Protein AF-A0A8I0MBR0-F1 (afdb_monomer_lite)

Sequence (110 aa):
MLFCKVLAEYSLSFDDLMNLSIRRFWFIANMIERLRAEKDLRQIQLMASVGSPEAYKSAREFLQEQMGQIYVLDAPEAPVEFKVDPKTGLDPEFDREGLRALKMRISSGR

Foldseek 3Di:
DLLVLLCVPVVDDPVRLVPDDPVVSVVSSLVSQLVVLVVVLVVLVVCVVPDDPVVSVVSNVVSDVSNPDDDDPPPPPDPPDDDADPPPRDDPVDPPVVVVVVVVVVVVPD

pLDDT: mean 78.32, std 10.72, range [49.66, 93.69]

Secondary structure (DSSP, 8-state):
-HHHHHHHHH---HHHHHTS-HHHHHHHHHHHHHHHHHHHHHHHHHHTTTS-HHHHHHHHHHHHHHH---------PPP-S----TTTSS-SS--HHHHHHHHHHHHTT-

Structure (mmCIF, N/CA/C/O backbone):
data_AF-A0A8I0MBR0-F1
#
_entry.id   AF-A0A8I0MBR0-F1
#
loop_
_atom_site.group_PDB
_atom_site.id
_atom_site.type_symbol
_atom_site.label_atom_id
_atom_site.label_alt_id
_atom_site.label_comp_id
_atom_site.label_asym_id
_atom_site.label_entity_id
_atom_site.label_seq_id
_atom_site.pdbx_PDB_ins_code
_atom_site.Cartn_x
_atom_site.Cartn_y
_atom_site.Cartn_z
_atom_site.occupancy
_atom_site.B_iso_or_equiv
_atom_site.auth_seq_id
_atom_site.auth_comp_id
_atom_site.auth_asym_id
_atom_site.auth_atom_id
_atom_site.pdbx_PDB_model_num
ATOM 1 N N . MET A 1 1 ? 14.815 -8.136 3.613 1.00 63.81 1 MET A N 1
ATOM 2 C CA . MET A 1 1 ? 13.548 -8.904 3.539 1.00 63.81 1 MET A CA 1
ATOM 3 C C . MET A 1 1 ? 12.749 -8.699 2.248 1.00 63.81 1 MET A C 1
ATOM 5 O O . MET A 1 1 ? 12.056 -9.633 1.872 1.00 63.81 1 MET A O 1
ATOM 9 N N . LEU A 1 2 ? 12.814 -7.546 1.558 1.00 79.31 2 LEU A N 1
ATOM 10 C CA . LEU A 1 2 ? 11.987 -7.288 0.361 1.00 79.31 2 LEU A CA 1
ATOM 11 C C . LEU A 1 2 ? 12.191 -8.315 -0.773 1.00 79.31 2 LEU A C 1
ATOM 13 O O . LEU A 1 2 ? 11.222 -8.830 -1.313 1.00 79.31 2 LEU A O 1
ATOM 17 N N . PHE A 1 3 ? 13.443 -8.673 -1.070 1.00 82.06 3 PHE A N 1
ATOM 18 C CA . PHE A 1 3 ? 13.788 -9.695 -2.068 1.00 82.06 3 PHE A CA 1
ATOM 19 C C . PHE A 1 3 ? 13.146 -11.054 -1.745 1.00 82.06 3 PHE A C 1
ATOM 21 O O . PHE A 1 3 ? 12.478 -11.641 -2.588 1.00 82.06 3 PHE A O 1
ATOM 28 N N . CYS A 1 4 ? 13.256 -11.507 -0.493 1.00 83.25 4 CYS A N 1
ATOM 29 C CA . CYS A 1 4 ? 12.630 -12.746 -0.023 1.00 83.25 4 CYS A CA 1
ATOM 30 C C . CYS A 1 4 ? 11.100 -12.717 -0.147 1.00 83.25 4 CYS A C 1
ATOM 32 O O . CYS A 1 4 ? 10.506 -13.729 -0.500 1.00 83.25 4 CYS A O 1
ATOM 34 N N . LYS A 1 5 ? 10.461 -11.568 0.122 1.00 84.75 5 LYS A N 1
ATOM 35 C CA . LYS A 1 5 ? 9.006 -11.411 -0.038 1.00 84.75 5 LYS A CA 1
ATOM 36 C C . LYS A 1 5 ? 8.578 -11.634 -1.489 1.00 84.75 5 LYS A C 1
ATOM 38 O O . LYS A 1 5 ? 7.612 -12.349 -1.724 1.00 84.75 5 LYS A O 1
ATOM 43 N N . VAL A 1 6 ? 9.301 -11.048 -2.445 1.00 85.75 6 VAL A N 1
ATOM 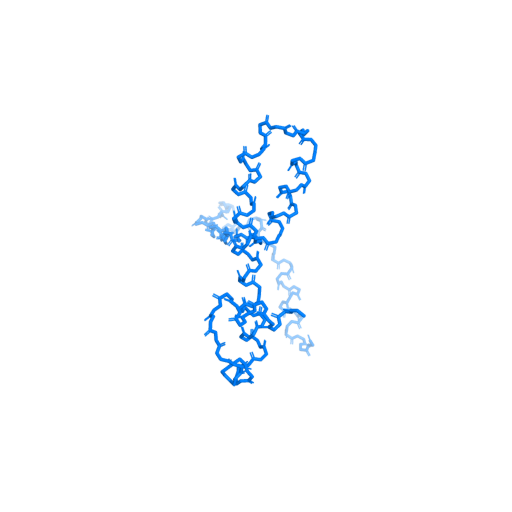44 C CA . VAL A 1 6 ? 8.985 -11.197 -3.874 1.00 85.75 6 VAL A CA 1
ATOM 45 C C . VAL A 1 6 ? 9.173 -12.642 -4.333 1.00 85.75 6 VAL A C 1
ATOM 47 O O . VAL A 1 6 ? 8.302 -13.175 -5.017 1.00 85.75 6 VAL A O 1
ATOM 50 N N . LEU A 1 7 ? 10.257 -13.294 -3.900 1.00 88.12 7 LEU A N 1
ATOM 51 C CA . LEU A 1 7 ? 10.498 -14.712 -4.185 1.00 88.12 7 LEU A CA 1
ATOM 52 C C . LEU A 1 7 ? 9.384 -15.607 -3.616 1.00 88.12 7 LEU A C 1
ATOM 54 O O . LEU A 1 7 ? 8.941 -16.525 -4.295 1.00 88.12 7 LEU A O 1
ATOM 58 N N . ALA A 1 8 ? 8.902 -15.323 -2.402 1.00 85.88 8 ALA A N 1
ATOM 59 C CA . ALA A 1 8 ? 7.870 -16.125 -1.745 1.00 85.88 8 ALA A CA 1
ATOM 60 C C . ALA A 1 8 ? 6.473 -15.977 -2.376 1.00 85.88 8 ALA A C 1
ATOM 62 O O . ALA A 1 8 ? 5.772 -16.970 -2.523 1.00 85.88 8 ALA A O 1
ATOM 63 N N . GLU A 1 9 ? 6.061 -14.759 -2.738 1.00 85.56 9 GLU A N 1
ATOM 64 C CA . GLU A 1 9 ? 4.702 -14.494 -3.247 1.00 85.56 9 GLU A CA 1
ATOM 65 C C . GLU A 1 9 ? 4.539 -14.862 -4.725 1.00 85.56 9 GLU A C 1
ATOM 67 O O . GLU A 1 9 ? 3.491 -15.360 -5.124 1.00 85.56 9 GLU A O 1
ATOM 72 N N . TYR A 1 10 ? 5.572 -14.632 -5.541 1.00 85.56 10 TYR A N 1
ATOM 73 C CA . TYR A 1 10 ? 5.522 -14.913 -6.980 1.00 85.56 10 TYR A CA 1
ATOM 74 C C . TYR A 1 10 ? 6.229 -16.206 -7.375 1.00 85.56 10 TYR A C 1
ATOM 76 O O . TYR A 1 10 ? 6.249 -16.545 -8.558 1.00 85.56 10 TYR A O 1
ATOM 84 N N . SER A 1 11 ? 6.805 -16.941 -6.415 1.00 85.75 11 SER A N 1
ATOM 85 C CA . SER A 1 11 ? 7.554 -18.184 -6.667 1.00 85.75 11 SER A CA 1
ATOM 86 C C . SER A 1 11 ? 8.627 -18.036 -7.759 1.00 85.75 11 SER A C 1
ATOM 88 O O . SER A 1 11 ? 8.902 -18.967 -8.511 1.00 85.75 11 SER A O 1
ATOM 90 N N . LEU A 1 12 ? 9.217 -16.841 -7.865 1.00 86.38 12 LEU A N 1
ATOM 91 C CA . LEU A 1 12 ? 10.296 -16.561 -8.808 1.00 86.38 12 LEU A CA 1
ATOM 92 C C . LEU A 1 12 ? 11.580 -17.245 -8.343 1.00 86.38 12 LEU A C 1
ATOM 94 O O . LEU A 1 12 ? 11.861 -17.301 -7.143 1.00 86.38 12 LEU A O 1
ATOM 98 N N . SER A 1 13 ? 12.382 -17.728 -9.291 1.00 90.00 13 SER A N 1
ATOM 99 C CA . SER A 1 13 ? 13.744 -18.150 -8.977 1.00 90.00 13 SER A CA 1
ATOM 100 C C . SER A 1 13 ? 14.604 -16.927 -8.637 1.00 90.00 13 SER A C 1
ATOM 102 O O . SER A 1 13 ? 14.301 -15.792 -9.024 1.00 90.00 13 SER A O 1
ATOM 104 N N . PHE A 1 14 ? 15.685 -17.145 -7.887 1.00 89.06 14 PHE A N 1
ATOM 105 C CA . PHE A 1 14 ? 16.613 -16.066 -7.549 1.00 89.06 14 PHE A CA 1
ATOM 106 C C . PHE A 1 14 ? 17.213 -15.423 -8.808 1.00 89.06 14 PHE A C 1
ATOM 108 O O . PHE A 1 14 ? 17.282 -14.197 -8.898 1.00 89.06 14 PHE A O 1
ATOM 115 N N . ASP A 1 15 ? 17.570 -16.243 -9.796 1.00 91.19 15 ASP A N 1
ATOM 116 C CA . ASP A 1 15 ? 18.172 -15.780 -11.045 1.00 91.19 15 ASP A CA 1
ATOM 117 C C . ASP A 1 15 ? 17.186 -14.936 -11.863 1.00 91.19 15 ASP A C 1
ATOM 119 O O . ASP A 1 15 ? 17.540 -13.857 -12.344 1.00 91.19 15 ASP A O 1
ATOM 123 N N . ASP A 1 16 ? 15.919 -15.354 -11.945 1.00 89.56 16 ASP A N 1
ATOM 124 C CA . ASP A 1 16 ? 14.875 -14.583 -12.630 1.00 89.56 16 ASP A CA 1
ATOM 125 C C . ASP A 1 16 ? 14.645 -13.226 -11.969 1.00 89.56 16 ASP A C 1
ATOM 127 O O . ASP A 1 16 ? 14.464 -12.215 -12.650 1.00 89.56 16 ASP A O 1
ATOM 131 N N . LEU A 1 17 ? 14.686 -13.182 -10.636 1.00 88.19 17 LEU A N 1
ATOM 132 C CA . LEU A 1 17 ? 14.521 -11.946 -9.888 1.00 88.19 17 LEU A CA 1
ATOM 133 C C . LEU A 1 17 ? 15.682 -10.970 -10.135 1.00 88.19 17 LEU A C 1
ATOM 135 O O . LEU A 1 17 ? 15.450 -9.771 -10.295 1.00 88.19 17 LEU A O 1
ATOM 139 N N . MET A 1 18 ? 16.915 -11.474 -10.202 1.00 90.25 18 MET A N 1
ATOM 140 C CA . MET A 1 18 ? 18.099 -10.659 -10.492 1.00 90.25 18 MET A CA 1
ATOM 141 C C . MET A 1 18 ? 18.135 -10.158 -11.942 1.00 90.25 18 ME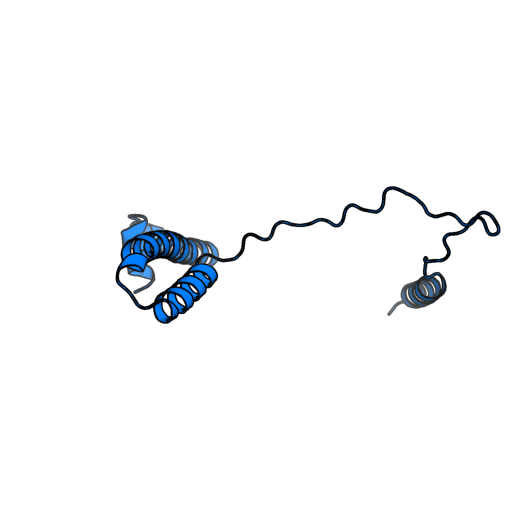T A C 1
ATOM 143 O O . MET A 1 18 ? 18.707 -9.101 -12.208 1.00 90.25 18 MET A O 1
ATOM 147 N N . ASN A 1 19 ? 17.473 -10.863 -12.862 1.00 93.69 19 ASN A N 1
ATOM 148 C CA . ASN A 1 19 ? 17.325 -10.454 -14.259 1.00 93.69 19 ASN A CA 1
ATOM 149 C C . ASN A 1 19 ? 16.251 -9.369 -14.479 1.00 93.69 19 ASN A C 1
ATOM 151 O O . ASN A 1 19 ? 16.143 -8.811 -15.577 1.00 93.69 19 ASN A O 1
ATOM 155 N N . LEU A 1 20 ? 15.437 -9.040 -13.470 1.00 90.56 20 LEU A N 1
ATOM 156 C CA . LEU A 1 20 ? 14.429 -7.988 -13.587 1.00 90.56 20 LEU A CA 1
ATOM 157 C C . LEU A 1 20 ? 15.061 -6.593 -13.601 1.00 90.56 20 LEU A C 1
ATOM 159 O O . LEU A 1 20 ? 15.996 -6.280 -12.868 1.00 90.56 20 LEU A O 1
ATOM 163 N N . SER A 1 21 ? 14.466 -5.685 -14.378 1.00 93.38 21 SER A N 1
ATOM 164 C CA . SER A 1 21 ? 14.808 -4.270 -14.263 1.00 93.38 21 SER A CA 1
ATOM 165 C C . SER A 1 21 ? 14.351 -3.718 -12.911 1.00 93.38 21 SER A C 1
ATOM 167 O O . SER A 1 21 ? 13.282 -4.071 -12.409 1.00 93.38 21 SER A O 1
ATOM 169 N N . ILE A 1 22 ? 15.116 -2.775 -12.353 1.00 90.50 22 ILE A N 1
ATOM 170 C CA . ILE A 1 22 ? 14.819 -2.138 -11.057 1.00 90.50 22 ILE A CA 1
ATOM 171 C C . ILE A 1 22 ? 13.381 -1.595 -11.013 1.00 90.50 22 ILE A C 1
ATOM 173 O O . ILE A 1 22 ? 12.683 -1.757 -10.016 1.00 90.50 22 ILE A O 1
ATOM 177 N N . ARG A 1 23 ? 12.895 -1.008 -12.117 1.00 91.69 23 ARG A N 1
ATOM 178 C CA . ARG A 1 23 ? 11.512 -0.509 -12.214 1.00 91.69 23 ARG A CA 1
ATOM 179 C C . ARG A 1 23 ? 10.476 -1.624 -12.056 1.00 91.69 23 ARG A C 1
ATOM 181 O O . ARG A 1 23 ? 9.487 -1.430 -11.358 1.00 91.69 23 ARG A O 1
ATOM 188 N N . ARG A 1 24 ? 10.699 -2.781 -12.689 1.00 89.69 24 ARG A N 1
ATOM 189 C CA . ARG A 1 24 ? 9.803 -3.943 -12.586 1.00 89.69 24 ARG A CA 1
ATOM 190 C C . ARG A 1 24 ? 9.841 -4.546 -11.190 1.00 89.69 24 ARG A C 1
ATOM 192 O O . ARG A 1 24 ? 8.787 -4.852 -10.650 1.00 89.69 24 ARG A O 1
ATOM 199 N N . PHE A 1 25 ? 11.026 -4.647 -10.590 1.00 91.19 25 PHE A N 1
ATOM 200 C CA . PHE A 1 25 ? 11.169 -5.109 -9.212 1.00 91.19 25 PHE A CA 1
ATOM 201 C C . PHE A 1 25 ? 10.335 -4.260 -8.244 1.00 91.19 25 PHE A C 1
ATOM 203 O O . PHE A 1 25 ? 9.514 -4.801 -7.507 1.00 91.19 25 PHE A O 1
ATOM 210 N N . TRP A 1 26 ? 10.484 -2.932 -8.290 1.00 90.25 26 TRP A N 1
ATOM 211 C CA . TRP A 1 26 ? 9.721 -2.030 -7.423 1.00 90.25 26 TRP A CA 1
ATOM 212 C C . TRP A 1 26 ? 8.223 -2.078 -7.693 1.00 90.25 26 TRP A C 1
ATOM 214 O O . TRP A 1 26 ? 7.433 -2.059 -6.756 1.00 90.25 26 TRP A O 1
ATOM 224 N N . PHE A 1 27 ? 7.824 -2.187 -8.959 1.00 90.06 27 PHE A N 1
ATOM 225 C CA . PHE A 1 27 ? 6.421 -2.355 -9.315 1.00 90.06 27 PHE A CA 1
ATOM 226 C C . PHE A 1 27 ? 5.818 -3.617 -8.679 1.00 90.06 27 PHE A C 1
ATOM 228 O O . PHE A 1 27 ? 4.772 -3.542 -8.038 1.00 90.06 27 PHE A O 1
ATOM 235 N N . ILE A 1 28 ? 6.507 -4.755 -8.797 1.00 90.19 28 ILE A N 1
ATOM 236 C CA . ILE A 1 28 ? 6.067 -6.032 -8.225 1.00 90.19 28 ILE A CA 1
ATOM 237 C C . ILE A 1 28 ? 6.042 -5.961 -6.696 1.00 90.19 28 ILE A C 1
ATOM 239 O O . ILE A 1 28 ? 5.052 -6.352 -6.082 1.00 90.19 28 ILE A O 1
ATOM 243 N N . ALA A 1 29 ? 7.092 -5.420 -6.077 1.00 90.00 29 ALA A N 1
ATOM 244 C CA . ALA A 1 29 ? 7.154 -5.252 -4.629 1.00 90.00 29 ALA A CA 1
ATOM 245 C C . ALA A 1 29 ? 5.994 -4.388 -4.104 1.00 90.00 29 ALA A C 1
ATOM 247 O O . ALA A 1 29 ? 5.340 -4.764 -3.133 1.00 90.00 29 ALA A O 1
ATOM 248 N N . ASN A 1 30 ? 5.678 -3.288 -4.789 1.00 89.25 30 ASN A N 1
ATOM 249 C CA . ASN A 1 30 ? 4.547 -2.432 -4.436 1.00 89.25 30 ASN A CA 1
ATOM 250 C C . ASN A 1 30 ? 3.202 -3.150 -4.619 1.00 89.25 30 ASN A C 1
ATOM 252 O O . ASN A 1 30 ? 2.300 -2.972 -3.804 1.00 89.25 30 ASN A O 1
ATOM 256 N N . MET A 1 31 ? 3.055 -3.989 -5.650 1.00 88.44 31 MET A N 1
ATOM 257 C CA . MET A 1 31 ? 1.843 -4.798 -5.818 1.00 88.44 31 MET A CA 1
ATOM 258 C C . MET A 1 31 ? 1.634 -5.793 -4.674 1.00 88.44 31 MET A C 1
ATOM 260 O O . MET A 1 31 ? 0.494 -5.991 -4.264 1.00 88.44 31 MET A O 1
ATOM 264 N N . ILE A 1 32 ? 2.699 -6.394 -4.136 1.00 90.44 32 ILE A N 1
ATOM 265 C CA . ILE A 1 32 ? 2.590 -7.314 -2.989 1.00 90.44 32 ILE A CA 1
ATOM 266 C C . ILE A 1 32 ? 2.007 -6.591 -1.781 1.00 90.44 32 ILE A C 1
ATOM 268 O O . ILE A 1 32 ? 1.074 -7.094 -1.160 1.00 90.44 32 ILE A O 1
ATOM 272 N N . GLU A 1 33 ? 2.539 -5.414 -1.457 1.00 88.56 33 GLU A N 1
ATOM 273 C CA . GLU A 1 33 ? 2.062 -4.638 -0.309 1.00 88.56 33 GLU A CA 1
ATOM 274 C C . GLU A 1 33 ? 0.595 -4.212 -0.508 1.00 88.56 33 GLU A C 1
ATOM 276 O O . GLU A 1 33 ? -0.200 -4.334 0.418 1.00 88.56 33 GLU A O 1
ATOM 281 N N . ARG A 1 34 ? 0.178 -3.858 -1.735 1.00 88.00 34 ARG A N 1
ATOM 282 C CA . ARG A 1 34 ? -1.239 -3.578 -2.048 1.00 88.00 34 ARG A CA 1
ATOM 283 C C . ARG A 1 34 ? -2.153 -4.785 -1.831 1.00 88.00 34 ARG A C 1
ATOM 285 O O . ARG A 1 34 ? -3.206 -4.651 -1.215 1.00 88.00 34 ARG A O 1
ATOM 292 N N . LEU A 1 35 ? -1.755 -5.961 -2.317 1.00 88.19 35 LEU A N 1
ATOM 293 C CA . LEU A 1 35 ? -2.538 -7.194 -2.166 1.00 88.19 35 LEU A CA 1
ATOM 294 C C . LEU A 1 35 ? -2.649 -7.624 -0.700 1.00 88.19 35 LEU A C 1
ATOM 296 O O . LEU A 1 35 ? -3.688 -8.128 -0.273 1.00 88.19 35 LEU A O 1
ATOM 300 N N . ARG A 1 36 ? -1.580 -7.441 0.080 1.00 89.12 36 ARG A N 1
ATOM 301 C CA . ARG A 1 36 ? -1.592 -7.713 1.521 1.00 89.12 36 ARG A CA 1
ATOM 302 C C . ARG A 1 36 ? -2.477 -6.720 2.260 1.00 89.12 36 ARG A C 1
ATOM 304 O O . ARG A 1 36 ? -3.322 -7.160 3.029 1.00 89.12 36 ARG A O 1
ATOM 311 N N . ALA A 1 37 ? -2.380 -5.431 1.938 1.00 88.00 37 ALA A N 1
ATOM 312 C CA . ALA A 1 37 ? -3.238 -4.413 2.530 1.00 88.00 37 ALA A CA 1
ATOM 313 C C . ALA A 1 37 ? -4.729 -4.695 2.285 1.00 88.00 37 ALA A C 1
ATOM 315 O O . ALA A 1 37 ? -5.538 -4.545 3.196 1.00 88.00 37 ALA A O 1
ATOM 316 N N . GLU A 1 38 ? -5.100 -5.183 1.096 1.00 86.31 38 GLU A N 1
ATOM 317 C CA . GLU A 1 38 ? -6.477 -5.598 0.808 1.00 86.31 38 GLU A CA 1
ATOM 318 C C . GLU A 1 38 ? -6.932 -6.775 1.691 1.00 86.31 38 GLU A C 1
ATOM 320 O O . GLU A 1 38 ? -8.039 -6.757 2.241 1.00 86.31 38 GLU A O 1
ATOM 325 N N . LYS A 1 39 ? -6.084 -7.801 1.852 1.00 89.06 39 LYS A N 1
ATOM 326 C CA . LYS A 1 39 ? -6.376 -8.959 2.715 1.00 89.06 39 LYS A CA 1
ATOM 327 C C . LYS A 1 39 ? -6.516 -8.542 4.178 1.00 89.06 39 LYS A C 1
ATOM 329 O O . LYS A 1 39 ? -7.489 -8.931 4.826 1.00 89.06 39 LYS A O 1
ATOM 334 N N . ASP A 1 40 ? -5.596 -7.717 4.664 1.00 88.25 40 ASP A N 1
ATOM 335 C CA . ASP A 1 40 ? -5.589 -7.218 6.037 1.00 88.25 40 ASP A CA 1
ATOM 336 C C . ASP A 1 40 ? -6.818 -6.346 6.303 1.00 88.25 40 ASP A C 1
ATOM 338 O O . ASP A 1 40 ? -7.446 -6.469 7.351 1.00 88.25 40 ASP A O 1
ATOM 342 N N . LEU A 1 41 ? -7.250 -5.536 5.331 1.00 87.00 41 LEU A N 1
ATOM 343 C CA . LEU A 1 41 ? -8.452 -4.711 5.457 1.00 87.00 41 LEU A CA 1
ATOM 344 C C . LEU A 1 41 ? -9.703 -5.585 5.616 1.00 87.00 41 LEU A C 1
ATOM 346 O O . LEU A 1 41 ? -10.522 -5.324 6.501 1.00 87.00 41 LEU A O 1
ATOM 350 N N . ARG A 1 42 ? -9.833 -6.667 4.835 1.00 84.38 42 ARG A N 1
ATOM 351 C CA . ARG A 1 42 ? -10.925 -7.645 5.013 1.00 84.38 42 ARG A CA 1
ATOM 352 C C . ARG A 1 42 ? -10.858 -8.319 6.383 1.00 84.38 42 ARG A C 1
ATOM 354 O O . ARG A 1 42 ? -11.886 -8.479 7.036 1.00 84.38 42 ARG A O 1
ATOM 361 N N . GLN A 1 43 ? -9.666 -8.688 6.846 1.00 86.19 43 GLN A N 1
ATOM 362 C CA . GLN A 1 43 ? -9.498 -9.313 8.157 1.00 86.19 43 GLN A CA 1
ATOM 363 C C . GLN A 1 43 ? -9.858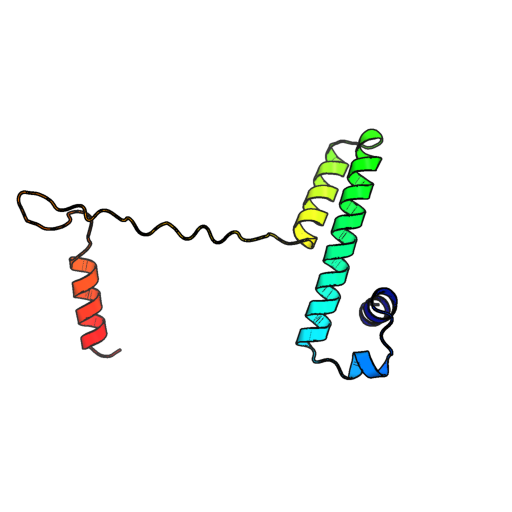 -8.349 9.295 1.00 86.19 43 GLN A C 1
ATOM 365 O O . GLN A 1 43 ? -10.556 -8.728 10.232 1.00 86.19 43 GLN A O 1
ATOM 370 N N . ILE A 1 44 ? -9.448 -7.085 9.194 1.00 84.62 44 ILE A N 1
ATOM 371 C CA . ILE A 1 44 ? -9.786 -6.040 10.161 1.00 84.62 44 ILE A CA 1
ATOM 372 C C . ILE A 1 44 ? -11.285 -5.739 10.138 1.00 84.62 44 ILE A C 1
ATOM 374 O O . ILE A 1 44 ? -11.859 -5.531 11.198 1.00 84.62 44 ILE A O 1
ATOM 378 N N . GLN A 1 45 ? -11.955 -5.775 8.981 1.00 81.50 45 GLN A N 1
ATOM 379 C CA . GLN A 1 45 ? -13.420 -5.680 8.916 1.00 81.50 45 GLN A CA 1
ATOM 380 C C . GLN A 1 45 ? -14.113 -6.812 9.683 1.00 81.50 45 GLN A C 1
ATOM 382 O O . GLN A 1 45 ? -15.088 -6.549 10.381 1.00 81.50 45 GLN A O 1
ATOM 387 N N . LEU A 1 46 ? -13.597 -8.043 9.606 1.00 79.44 46 LEU A N 1
ATOM 388 C CA . LEU A 1 46 ? -14.122 -9.168 10.387 1.00 79.44 46 LEU A CA 1
ATOM 389 C C . LEU A 1 46 ? -13.838 -9.008 11.888 1.00 79.44 46 LEU A C 1
ATOM 391 O O . LEU A 1 46 ? -14.684 -9.337 12.711 1.00 79.44 46 LEU A O 1
ATOM 395 N N . MET A 1 47 ? -12.666 -8.480 12.251 1.00 79.38 47 MET A N 1
ATOM 396 C CA . MET A 1 47 ? -12.268 -8.259 13.649 1.00 79.38 47 MET A CA 1
ATOM 397 C C . MET A 1 47 ? -12.841 -6.970 14.257 1.00 79.38 47 MET A C 1
ATOM 399 O O . MET A 1 47 ? -12.800 -6.795 15.475 1.00 79.38 47 MET A O 1
ATOM 403 N N . ALA A 1 48 ? -13.412 -6.083 13.437 1.00 72.69 48 ALA A N 1
ATOM 404 C CA . ALA A 1 48 ? -13.990 -4.808 13.856 1.00 72.69 48 ALA A CA 1
ATOM 405 C C . ALA A 1 48 ? -15.089 -4.969 14.914 1.00 72.69 48 ALA A C 1
ATOM 407 O O . ALA A 1 48 ? -15.316 -4.054 15.697 1.00 72.69 48 ALA A O 1
ATOM 408 N N . SER A 1 49 ? -15.745 -6.133 14.971 1.00 62.91 49 SER A N 1
ATOM 409 C CA . SER A 1 49 ? -16.764 -6.433 15.979 1.00 62.91 49 SER A CA 1
ATOM 410 C C . SER A 1 49 ? -16.206 -6.643 17.391 1.00 62.91 49 SER A C 1
ATOM 412 O O . SER A 1 49 ? -16.985 -6.682 18.337 1.00 62.91 49 SER A O 1
ATOM 414 N N . VAL A 1 50 ? -14.888 -6.823 17.546 1.00 71.38 50 VAL A N 1
ATOM 415 C CA . VAL A 1 50 ? -14.249 -7.201 18.822 1.00 71.38 50 VAL A CA 1
ATOM 416 C C . VAL A 1 50 ? -13.398 -6.065 19.412 1.00 71.38 50 VAL A C 1
ATOM 418 O O . VAL A 1 50 ? -13.113 -6.070 20.607 1.00 71.38 50 VAL A O 1
ATOM 421 N N . GLY A 1 51 ? -12.985 -5.088 18.597 1.00 76.12 51 GLY A N 1
ATOM 422 C CA . GLY A 1 51 ? -12.025 -4.044 18.980 1.00 76.12 51 GLY A CA 1
ATOM 423 C C . GLY A 1 51 ? -12.627 -2.676 19.322 1.00 76.12 51 GLY A C 1
ATOM 424 O O . GLY A 1 51 ? -13.826 -2.443 19.186 1.00 76.12 51 GLY A O 1
ATOM 425 N N . SER A 1 52 ? -11.763 -1.741 19.736 1.00 80.50 52 SER A N 1
ATOM 426 C CA . SER A 1 52 ? -12.139 -0.333 19.898 1.00 80.50 52 SER A CA 1
ATOM 427 C C . SER A 1 52 ? -12.310 0.359 18.535 1.00 80.50 52 SER A C 1
ATOM 429 O O . SER A 1 52 ? -11.533 0.112 17.603 1.00 80.50 52 SER A O 1
ATOM 431 N N . PRO A 1 53 ? -13.305 1.251 18.391 1.00 81.00 53 PRO A N 1
ATOM 432 C CA . PRO A 1 53 ? -13.585 1.917 17.122 1.00 81.00 53 PRO A CA 1
ATOM 433 C C . PRO A 1 53 ? -12.459 2.864 16.676 1.00 81.00 53 PRO A C 1
ATOM 435 O O . PRO A 1 53 ? -12.284 3.078 15.476 1.00 81.00 53 PRO A O 1
ATOM 438 N N . GLU A 1 54 ? -11.667 3.414 17.599 1.00 82.50 54 GLU A N 1
ATOM 439 C CA . GLU A 1 54 ? -10.543 4.304 17.286 1.00 82.50 54 GLU A CA 1
ATOM 440 C C . GLU A 1 54 ? -9.364 3.549 16.661 1.00 82.50 54 GLU A C 1
ATOM 442 O O . GLU A 1 54 ? -8.816 3.993 15.652 1.00 82.50 54 GLU A O 1
ATOM 447 N N . ALA A 1 55 ? -9.007 2.384 17.216 1.00 79.88 55 ALA A N 1
ATOM 448 C CA . ALA A 1 55 ? -7.933 1.547 16.678 1.00 79.88 55 ALA A CA 1
ATOM 449 C C . ALA A 1 55 ? -8.299 0.973 15.300 1.00 79.88 55 ALA A C 1
ATOM 451 O O . ALA A 1 55 ? -7.441 0.808 14.436 1.00 79.88 55 ALA A O 1
ATOM 452 N N . TYR A 1 56 ? -9.589 0.715 15.072 1.00 84.38 56 TYR A N 1
ATOM 453 C CA . TYR A 1 56 ? -10.090 0.303 13.766 1.00 84.38 56 TYR A CA 1
ATOM 454 C C . TYR A 1 56 ? -9.922 1.401 12.707 1.00 84.38 56 TYR A C 1
ATOM 456 O O . TYR A 1 56 ? -9.470 1.118 11.597 1.00 84.38 56 TYR A O 1
ATOM 464 N N . LYS A 1 57 ? -10.268 2.655 13.034 1.00 85.94 57 LYS A N 1
ATOM 465 C CA . LYS A 1 57 ? -10.151 3.783 12.094 1.00 85.94 57 LYS A CA 1
ATOM 466 C C . LYS A 1 57 ? -8.704 4.024 11.672 1.00 85.94 57 LYS A C 1
ATOM 468 O O . LYS A 1 57 ? -8.445 4.088 10.474 1.00 85.94 57 LYS A O 1
ATOM 473 N N . SER A 1 58 ? -7.769 4.069 12.622 1.00 85.88 58 SER A N 1
ATOM 474 C CA . SER A 1 58 ? -6.352 4.295 12.310 1.00 85.88 58 SER A CA 1
ATOM 475 C C . SER A 1 58 ? -5.752 3.167 11.465 1.00 85.88 58 SER A C 1
ATOM 477 O O . SER A 1 58 ? -5.049 3.430 10.490 1.00 85.88 58 SER A O 1
ATOM 479 N N . ALA A 1 59 ? -6.074 1.908 11.778 1.00 82.88 59 ALA A N 1
ATOM 480 C CA . ALA A 1 59 ? -5.613 0.772 10.988 1.00 82.88 59 ALA A CA 1
ATOM 481 C C . ALA A 1 59 ? -6.213 0.775 9.573 1.00 82.88 59 ALA A C 1
ATOM 483 O O . ALA A 1 59 ? -5.519 0.497 8.597 1.00 82.88 59 ALA A O 1
ATOM 484 N N . ARG A 1 60 ? -7.495 1.136 9.439 1.00 86.00 60 ARG A N 1
ATOM 485 C CA . ARG A 1 60 ? -8.159 1.263 8.139 1.00 86.00 60 ARG A CA 1
ATOM 486 C C . ARG A 1 60 ? -7.529 2.356 7.275 1.00 86.00 60 ARG A C 1
ATOM 488 O O . ARG A 1 60 ? -7.311 2.112 6.092 1.00 86.00 60 ARG A O 1
ATOM 495 N N . GLU A 1 61 ? -7.261 3.530 7.839 1.00 86.38 61 GLU A N 1
ATOM 496 C CA . GLU A 1 61 ? -6.652 4.658 7.121 1.00 86.38 61 GLU A CA 1
ATOM 497 C C . GLU A 1 61 ? -5.250 4.302 6.612 1.00 86.38 61 GLU A C 1
ATOM 499 O O . GLU A 1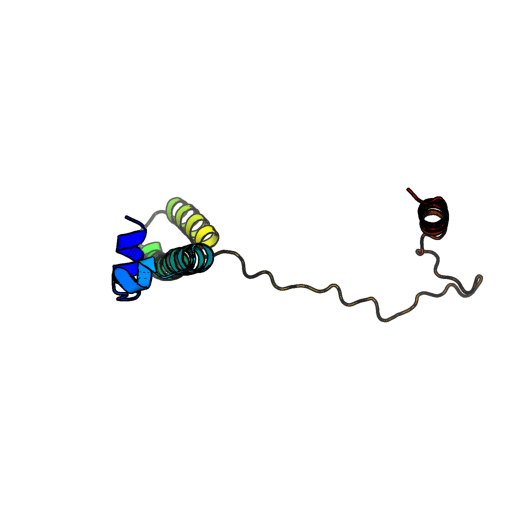 61 ? -4.965 4.484 5.428 1.00 86.38 61 GLU A O 1
ATOM 504 N N . PHE A 1 62 ? -4.419 3.689 7.461 1.00 85.06 62 PHE A N 1
ATOM 505 C CA . PHE A 1 62 ? -3.087 3.218 7.076 1.00 85.06 62 PHE A CA 1
ATOM 506 C C . PHE A 1 62 ? -3.134 2.210 5.916 1.00 85.06 62 PHE A C 1
ATOM 508 O O . PHE A 1 62 ? -2.391 2.329 4.941 1.00 85.06 62 PHE A O 1
ATOM 515 N N . LEU A 1 63 ? -4.039 1.228 5.980 1.00 84.38 63 LEU A N 1
ATOM 516 C CA . LEU A 1 63 ? -4.188 0.238 4.910 1.00 84.38 63 LEU A CA 1
ATOM 517 C C . LEU A 1 63 ? -4.742 0.853 3.618 1.00 84.38 63 LEU A C 1
ATOM 519 O O . LEU A 1 63 ? -4.329 0.459 2.527 1.00 84.38 63 LEU A O 1
ATOM 523 N N . GLN A 1 64 ? -5.644 1.834 3.716 1.00 85.75 64 GLN A N 1
ATOM 524 C CA . GLN A 1 64 ? -6.133 2.575 2.550 1.00 85.75 64 GLN A CA 1
ATOM 525 C C . GLN A 1 64 ? -5.016 3.366 1.861 1.00 85.75 64 GLN A C 1
ATOM 527 O O . GLN A 1 64 ? -4.960 3.379 0.632 1.00 85.75 64 GLN A O 1
ATOM 532 N N . GLU A 1 65 ? -4.104 3.972 2.622 1.00 85.81 65 GLU A N 1
ATOM 533 C CA . GLU A 1 65 ? -2.928 4.649 2.068 1.00 85.81 65 GLU A CA 1
ATOM 534 C C . GLU A 1 65 ? -2.014 3.665 1.319 1.00 85.81 65 GLU A C 1
ATOM 536 O O . GLU A 1 65 ? -1.598 3.940 0.191 1.00 85.81 65 GLU A O 1
ATOM 541 N N . GLN A 1 66 ? -1.770 2.478 1.887 1.00 80.69 66 GLN A N 1
ATOM 542 C CA . GLN A 1 66 ? -0.939 1.450 1.249 1.00 80.69 66 GLN A CA 1
ATOM 543 C C . GLN A 1 66 ? -1.553 0.851 -0.024 1.00 80.69 66 GLN A C 1
ATOM 545 O O . GLN A 1 66 ? -0.825 0.570 -0.980 1.00 80.69 66 GLN A O 1
ATOM 550 N N . MET A 1 67 ? -2.879 0.679 -0.079 1.00 80.94 67 MET A N 1
ATOM 551 C CA . MET A 1 67 ? -3.563 0.253 -1.309 1.00 80.94 67 MET A CA 1
ATOM 552 C C . MET A 1 67 ? -3.404 1.281 -2.443 1.00 80.94 67 MET A C 1
ATOM 554 O O . MET A 1 67 ? -3.355 0.910 -3.620 1.00 80.94 67 MET A O 1
ATOM 558 N N . GLY A 1 68 ? -3.248 2.558 -2.090 1.00 78.12 68 GLY A N 1
ATOM 559 C CA . GLY A 1 68 ? -3.210 3.677 -3.020 1.00 78.12 68 GLY A CA 1
ATOM 560 C C . GLY A 1 68 ? -4.605 4.100 -3.486 1.00 78.12 68 GLY A C 1
ATOM 561 O O . GLY A 1 68 ? -5.587 3.370 -3.352 1.00 78.12 68 GLY A O 1
ATOM 562 N N . GLN A 1 69 ? -4.698 5.308 -4.041 1.00 72.69 69 GLN A N 1
ATOM 563 C CA . GLN A 1 69 ? -5.956 5.859 -4.542 1.00 72.69 69 GLN A CA 1
ATOM 564 C C . GLN A 1 69 ? -6.131 5.550 -6.031 1.00 72.69 69 GLN A C 1
ATOM 566 O O . GLN A 1 69 ? -5.214 5.739 -6.835 1.00 72.69 69 GLN A O 1
ATOM 571 N N . ILE A 1 70 ? -7.327 5.092 -6.402 1.00 68.44 70 ILE A N 1
ATOM 572 C CA . ILE A 1 70 ? -7.747 5.049 -7.801 1.00 68.44 70 ILE A CA 1
ATOM 573 C C . ILE A 1 70 ? -8.127 6.479 -8.168 1.00 68.44 70 ILE A C 1
ATOM 575 O O . ILE A 1 70 ? -9.194 6.957 -7.790 1.00 68.44 70 ILE A O 1
ATOM 579 N N . TYR A 1 71 ? -7.242 7.173 -8.876 1.00 63.31 71 TYR A N 1
ATOM 580 C CA . TYR A 1 71 ? -7.597 8.446 -9.485 1.00 63.31 71 TYR A CA 1
ATOM 581 C C . TYR A 1 71 ? -8.550 8.161 -10.642 1.00 63.31 71 TYR A C 1
ATOM 583 O O . TYR A 1 71 ? -8.138 7.674 -11.696 1.00 63.31 71 TYR A O 1
ATOM 591 N N . VAL A 1 72 ? -9.834 8.442 -10.434 1.00 68.94 72 VAL A N 1
ATOM 592 C CA . VAL A 1 72 ? -10.746 8.655 -11.551 1.00 68.94 72 VAL A CA 1
ATOM 593 C C . VAL A 1 72 ? -10.332 9.994 -12.142 1.00 68.94 72 VAL A C 1
ATOM 595 O O . VAL A 1 72 ? -10.331 11.014 -11.455 1.00 68.94 72 VAL A O 1
ATOM 598 N N . LEU A 1 73 ? -9.876 9.976 -13.392 1.00 61.59 73 LEU A N 1
ATOM 599 C CA . LEU A 1 73 ? -9.744 11.198 -14.170 1.00 61.59 73 LEU A CA 1
ATOM 600 C C . LEU A 1 73 ? -11.163 11.717 -14.390 1.00 61.59 73 LEU A C 1
ATOM 602 O O . LEU A 1 73 ? -11.801 11.370 -15.381 1.00 61.59 73 LEU A O 1
ATOM 606 N N . ASP A 1 74 ? -11.643 12.533 -13.456 1.00 62.69 74 ASP A N 1
ATOM 607 C CA . ASP A 1 74 ? -12.731 13.465 -13.710 1.00 62.69 74 ASP A CA 1
ATOM 608 C C . ASP A 1 74 ? -12.171 14.472 -14.712 1.00 62.69 74 ASP A C 1
ATOM 610 O O . ASP A 1 74 ? -11.662 15.534 -14.354 1.00 62.69 74 ASP A O 1
ATOM 614 N N . ALA A 1 75 ? -12.139 14.083 -15.988 1.00 62.34 75 ALA A N 1
ATOM 615 C CA . ALA A 1 75 ? -11.929 15.037 -17.052 1.00 62.34 75 ALA A CA 1
ATOM 616 C C . ALA A 1 75 ? -13.079 16.037 -16.903 1.00 62.34 75 ALA A C 1
ATOM 618 O O . ALA A 1 75 ? -14.232 15.614 -17.027 1.00 62.34 75 ALA A O 1
ATOM 619 N N . PRO A 1 76 ? -12.819 17.318 -16.580 1.00 63.78 76 PRO A N 1
ATOM 620 C CA . PRO A 1 76 ? -13.884 18.297 -16.630 1.00 63.78 76 PRO A CA 1
ATOM 621 C C . PRO A 1 76 ? -14.403 18.250 -18.063 1.00 63.78 76 PRO A C 1
ATOM 623 O O . PRO A 1 76 ? -13.636 18.479 -19.002 1.00 63.78 76 PRO A O 1
ATOM 626 N N . GLU A 1 77 ? -15.662 17.843 -18.235 1.00 61.81 77 GLU A N 1
ATOM 627 C CA . GLU A 1 77 ? -16.329 17.904 -19.528 1.00 61.81 77 GLU A CA 1
ATOM 628 C C . GLU A 1 77 ? -16.097 19.317 -20.058 1.00 61.81 77 GLU A C 1
ATOM 630 O O . GLU A 1 77 ? -16.451 20.303 -19.404 1.00 61.81 77 GLU A O 1
ATOM 635 N N . ALA A 1 78 ? -15.396 19.429 -21.188 1.00 62.50 78 ALA A N 1
ATOM 636 C CA . ALA A 1 78 ? -15.196 20.722 -21.813 1.00 62.50 78 ALA A CA 1
ATOM 637 C C . ALA A 1 78 ? -16.591 21.335 -22.018 1.00 62.50 78 ALA A C 1
ATOM 639 O O . ALA A 1 78 ? -17.460 20.642 -22.555 1.00 62.50 78 ALA A O 1
ATOM 640 N N . PRO A 1 79 ? -16.846 22.577 -21.567 1.00 59.69 79 PRO A N 1
ATOM 641 C CA . PRO A 1 79 ? -18.169 23.166 -21.693 1.00 59.69 79 PRO A CA 1
ATOM 642 C C . PRO A 1 79 ? -18.579 23.155 -23.170 1.00 59.69 79 PRO A C 1
ATOM 644 O O . PRO A 1 79 ? -17.898 23.722 -24.021 1.00 59.69 79 PRO A O 1
ATOM 647 N N . VAL A 1 80 ? -19.672 22.448 -23.468 1.00 61.62 80 VAL A N 1
ATOM 648 C CA . VAL A 1 80 ? -20.169 22.209 -24.837 1.00 61.62 80 VAL A CA 1
ATOM 649 C C . VAL A 1 80 ? -20.805 23.476 -25.427 1.00 61.62 80 VAL A C 1
ATOM 651 O O . VAL A 1 80 ? -20.973 23.597 -26.640 1.00 61.62 80 VAL A O 1
ATOM 654 N N . GLU A 1 81 ? -21.130 24.452 -24.579 1.00 65.38 81 GLU A N 1
ATOM 655 C CA . GLU A 1 81 ? -21.855 25.659 -24.956 1.00 65.38 81 GLU A CA 1
ATOM 656 C C . GLU A 1 81 ? -20.937 26.886 -24.973 1.00 65.38 81 GLU A C 1
ATOM 658 O O . GLU A 1 81 ? -20.395 27.310 -23.951 1.00 65.38 81 GLU A O 1
ATOM 663 N N . PHE A 1 82 ? -20.800 27.493 -26.153 1.00 59.91 82 PHE A N 1
ATOM 664 C CA . PHE A 1 82 ? -20.184 28.806 -26.312 1.00 59.91 82 PHE A CA 1
ATOM 665 C C . PHE A 1 82 ? -21.134 29.878 -25.764 1.00 59.91 82 PHE A C 1
ATOM 667 O O . PHE A 1 82 ? -22.168 30.168 -26.370 1.00 59.91 82 PHE A O 1
ATOM 674 N N . LYS A 1 83 ? -20.786 30.497 -24.632 1.00 60.78 83 LYS A N 1
ATOM 675 C CA . LYS A 1 83 ? -21.505 31.668 -24.118 1.00 60.78 83 LYS A CA 1
ATOM 676 C C . LYS A 1 83 ? -21.108 32.893 -24.940 1.00 60.78 83 LYS A C 1
ATOM 678 O O . LYS A 1 83 ? -19.993 33.392 -24.840 1.00 60.78 83 LYS A O 1
ATOM 683 N N . VAL A 1 84 ? -22.016 33.367 -25.788 1.00 61.16 84 VAL A N 1
ATOM 684 C CA . VAL A 1 84 ? -21.793 34.546 -26.636 1.00 61.16 84 VAL A CA 1
ATOM 685 C C . VAL A 1 84 ? -22.721 35.668 -26.188 1.00 61.16 84 VAL A C 1
ATOM 687 O O . VAL A 1 84 ? -23.941 35.514 -26.235 1.00 61.16 84 VAL A O 1
ATOM 690 N N . ASP A 1 85 ? -22.161 36.814 -25.791 1.00 62.12 85 ASP A N 1
ATOM 691 C CA . ASP A 1 85 ? -22.972 37.981 -25.449 1.00 62.12 85 ASP A CA 1
ATOM 692 C C . ASP A 1 85 ? -23.641 38.582 -26.700 1.00 62.12 85 ASP A C 1
ATOM 694 O O . ASP A 1 85 ? -22.956 38.905 -27.677 1.00 62.12 85 ASP A O 1
ATOM 698 N N . PRO A 1 86 ? -24.959 38.851 -26.676 1.00 63.41 86 PRO A N 1
ATOM 699 C CA . PRO A 1 86 ? -25.700 39.321 -27.849 1.00 63.41 86 PRO A CA 1
ATOM 700 C C . PRO A 1 86 ? -25.376 40.764 -28.277 1.00 63.41 86 PRO A C 1
ATOM 702 O O . PRO A 1 86 ? -25.788 41.185 -29.353 1.00 63.41 86 PRO A O 1
ATOM 705 N N . LYS A 1 87 ? -24.651 41.543 -27.460 1.00 64.38 87 LYS A N 1
ATOM 706 C CA . LYS A 1 87 ? -24.281 42.941 -27.774 1.00 64.38 87 LYS A CA 1
ATOM 707 C C . LYS A 1 87 ? -22.911 43.082 -28.432 1.00 64.38 87 LYS A C 1
ATOM 709 O O . LYS A 1 87 ? -22.691 44.019 -29.190 1.00 64.38 87 LYS A O 1
ATOM 714 N N . THR A 1 88 ? -21.990 42.182 -28.116 1.00 62.28 88 THR A N 1
ATOM 715 C CA . THR A 1 88 ? -20.580 42.250 -28.526 1.00 62.28 88 THR A CA 1
ATOM 716 C C . THR A 1 88 ? -20.172 41.054 -29.381 1.00 62.28 88 THR A C 1
ATOM 718 O O . THR A 1 88 ? -19.104 41.097 -29.987 1.00 62.28 88 THR A O 1
ATOM 721 N N . GLY A 1 89 ? -21.010 40.010 -29.462 1.00 63.69 89 GLY A N 1
ATOM 722 C CA . GLY A 1 89 ? -20.742 38.783 -30.217 1.00 63.69 89 GLY A CA 1
ATOM 723 C C . GLY A 1 89 ? -19.577 37.974 -29.648 1.00 63.69 89 GLY A C 1
ATOM 724 O O . GLY A 1 89 ? -18.935 37.219 -30.372 1.00 63.69 89 GLY A O 1
ATOM 725 N N . LEU A 1 90 ? -19.248 38.184 -28.373 1.00 62.62 90 LEU A N 1
ATOM 726 C CA . LEU A 1 90 ? -17.964 37.830 -27.789 1.00 62.62 90 LEU A CA 1
ATOM 727 C C . LEU A 1 90 ? -18.160 37.390 -26.333 1.00 62.62 90 LEU A C 1
ATOM 729 O O . LEU A 1 90 ? -18.882 38.049 -25.599 1.00 62.62 90 LEU A O 1
ATOM 733 N N . ASP A 1 91 ? -17.505 36.303 -25.923 1.00 64.62 91 ASP A N 1
ATOM 734 C CA . ASP A 1 91 ? -17.610 35.747 -24.563 1.00 64.62 91 ASP A CA 1
ATOM 735 C C . ASP A 1 91 ? -17.051 36.735 -23.508 1.00 64.62 91 ASP A C 1
ATOM 737 O O . ASP A 1 91 ? -15.907 37.188 -23.684 1.00 64.62 91 ASP A O 1
ATOM 741 N N . PRO A 1 92 ? -17.832 37.117 -22.475 1.00 66.00 92 PRO A N 1
ATOM 742 C CA . PRO A 1 92 ? -17.411 38.046 -21.424 1.00 66.00 92 PRO A CA 1
ATOM 743 C C . PRO A 1 92 ? -16.428 37.450 -20.407 1.00 66.00 92 PRO A C 1
ATOM 745 O O . PRO A 1 92 ? -15.669 38.210 -19.810 1.00 66.00 92 PRO A O 1
ATOM 748 N N . GLU A 1 93 ? -16.403 36.127 -20.208 1.00 67.12 93 GLU A N 1
ATOM 749 C CA . GLU A 1 93 ? -15.492 35.471 -19.248 1.00 67.12 93 GLU A CA 1
ATOM 750 C C . GLU A 1 93 ? -14.110 35.175 -19.857 1.00 67.12 93 GLU A C 1
ATOM 752 O O . GLU A 1 93 ? -13.164 34.813 -19.155 1.00 67.12 93 GLU A O 1
ATOM 757 N N . PHE A 1 94 ? -13.960 35.351 -21.171 1.00 68.19 94 PHE A N 1
ATOM 758 C CA . PHE A 1 94 ? -12.729 35.033 -21.881 1.00 68.19 94 PHE A CA 1
ATOM 759 C C . PHE A 1 94 ? -11.664 36.134 -21.712 1.00 68.19 94 PHE A C 1
ATOM 761 O O . PHE A 1 94 ? -11.761 37.206 -22.318 1.00 68.19 94 PHE A O 1
ATOM 768 N N . ASP A 1 95 ? -10.610 35.859 -20.934 1.00 71.69 95 ASP A N 1
ATOM 769 C CA . ASP A 1 95 ? -9.515 36.805 -20.655 1.00 71.69 95 ASP A CA 1
ATOM 770 C C . ASP A 1 95 ? -8.609 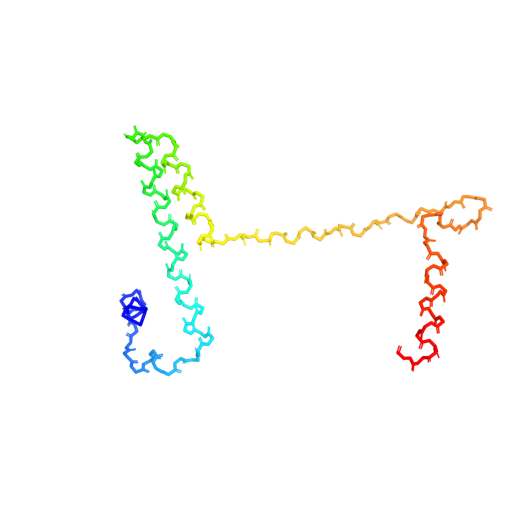37.054 -21.880 1.00 71.69 95 ASP A C 1
ATOM 772 O O . ASP A 1 95 ? -7.600 36.388 -22.142 1.00 71.69 95 ASP A O 1
ATOM 776 N N . ARG A 1 96 ? -8.975 38.073 -22.660 1.00 73.25 96 ARG A N 1
ATOM 777 C CA . ARG A 1 96 ? -8.240 38.497 -23.862 1.00 73.25 96 ARG A CA 1
ATOM 778 C C . ARG A 1 96 ? -6.983 39.288 -23.546 1.00 73.25 96 ARG A C 1
ATOM 780 O O . ARG A 1 96 ? -6.071 39.319 -24.376 1.00 73.25 96 ARG A O 1
ATOM 787 N N . GLU A 1 97 ? -6.939 39.958 -22.402 1.00 74.75 97 GLU A N 1
ATOM 788 C CA . GLU A 1 97 ? -5.788 40.768 -22.015 1.00 74.75 97 GLU A CA 1
ATOM 789 C C . GLU A 1 97 ? -4.626 39.863 -21.613 1.00 74.75 97 GLU A C 1
ATOM 791 O O . GLU A 1 97 ? -3.514 40.037 -22.125 1.00 74.75 97 GLU A O 1
ATOM 796 N N . GLY A 1 98 ? -4.914 38.811 -20.840 1.00 73.31 98 GLY A N 1
ATOM 797 C CA . GLY A 1 98 ? -3.961 37.753 -20.521 1.00 73.31 98 GLY A CA 1
ATOM 798 C C . GLY A 1 98 ? -3.389 37.078 -21.771 1.00 73.31 98 GLY A C 1
ATOM 799 O O . GLY A 1 98 ? -2.171 36.931 -21.902 1.00 73.31 98 GLY A O 1
ATOM 800 N N . LEU A 1 99 ? -4.230 36.751 -22.759 1.00 75.81 99 LEU A N 1
ATOM 801 C CA . LEU A 1 99 ? -3.775 36.133 -24.013 1.00 75.81 99 LEU A CA 1
ATOM 802 C C . LEU A 1 99 ? -2.945 37.071 -24.893 1.00 75.81 99 LEU A C 1
ATOM 804 O O . LEU A 1 99 ? -2.000 36.627 -25.549 1.00 75.81 99 LEU A O 1
ATOM 808 N N . ARG A 1 100 ? -3.247 38.374 -24.908 1.00 77.75 100 ARG A N 1
ATOM 809 C CA . ARG A 1 100 ? -2.415 39.363 -25.611 1.00 77.75 100 ARG A CA 1
ATOM 810 C C . ARG A 1 100 ? -1.049 39.499 -24.951 1.00 77.75 100 ARG A C 1
ATOM 812 O O . ARG A 1 100 ? -0.046 39.518 -25.663 1.00 77.75 100 ARG A O 1
ATOM 819 N N . ALA A 1 101 ? -0.992 39.518 -23.621 1.00 80.06 101 ALA A N 1
ATOM 820 C CA . ALA A 1 101 ? 0.267 39.525 -22.882 1.00 80.06 101 ALA A CA 1
ATOM 821 C C . ALA A 1 101 ? 1.089 38.248 -23.139 1.00 80.06 101 ALA A C 1
ATOM 823 O O . ALA A 1 101 ? 2.301 38.321 -23.353 1.00 80.06 101 ALA A O 1
ATOM 824 N N . LEU A 1 102 ? 0.430 37.086 -23.199 1.00 71.75 102 LEU A N 1
ATOM 825 C CA . LEU A 1 102 ? 1.071 35.810 -23.518 1.00 71.75 102 LEU A CA 1
ATOM 826 C C . LEU A 1 102 ? 1.600 35.780 -24.959 1.00 71.75 102 LEU A C 1
ATOM 828 O O . LEU A 1 102 ? 2.736 35.378 -25.190 1.00 71.75 102 LEU A O 1
ATOM 832 N N . LYS A 1 103 ? 0.813 36.269 -25.925 1.00 79.62 103 LYS A N 1
ATOM 833 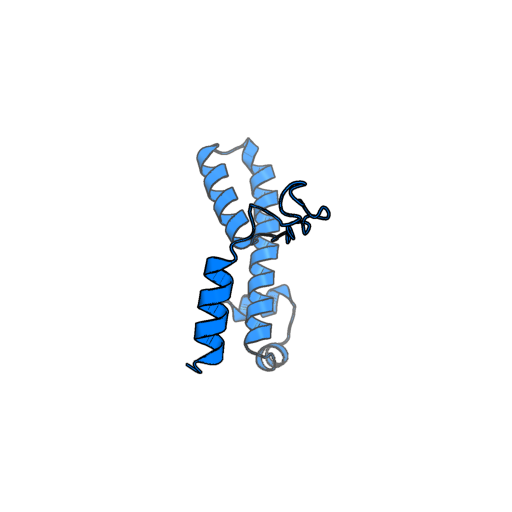C CA . LYS A 1 103 ? 1.235 36.390 -27.327 1.00 79.62 103 LYS A CA 1
ATOM 834 C C . LYS A 1 103 ? 2.442 37.311 -27.467 1.00 79.62 103 LYS A C 1
ATOM 836 O O . LYS A 1 103 ? 3.379 36.964 -28.179 1.00 79.62 103 LYS A O 1
ATOM 841 N N . MET A 1 104 ? 2.442 38.446 -26.766 1.00 79.38 104 MET A N 1
ATOM 842 C CA . MET A 1 104 ? 3.584 39.361 -26.737 1.00 79.38 104 MET A CA 1
ATOM 843 C C . MET A 1 104 ? 4.825 38.664 -26.171 1.00 79.38 104 MET A C 1
ATOM 845 O O . MET A 1 104 ? 5.869 38.705 -26.818 1.00 79.38 104 MET A O 1
ATOM 849 N N . ARG A 1 105 ? 4.699 37.931 -25.053 1.00 72.56 105 ARG A N 1
ATOM 850 C CA . ARG A 1 105 ? 5.796 37.128 -24.482 1.00 72.56 105 ARG A CA 1
ATOM 851 C C . ARG A 1 105 ? 6.344 36.090 -25.460 1.00 72.56 105 ARG A C 1
ATOM 853 O O . ARG A 1 105 ? 7.544 36.087 -25.715 1.00 72.56 105 ARG A O 1
ATOM 860 N N . ILE A 1 106 ? 5.475 35.283 -26.065 1.00 77.69 106 ILE A N 1
ATOM 861 C CA . ILE A 1 106 ? 5.864 34.244 -27.031 1.00 77.69 106 ILE A CA 1
ATOM 862 C C . ILE A 1 106 ? 6.538 34.867 -28.263 1.00 77.69 106 ILE A C 1
ATOM 864 O O . ILE A 1 106 ? 7.567 34.377 -28.718 1.00 77.69 106 ILE A O 1
ATOM 868 N N . SER A 1 107 ? 6.009 35.983 -28.777 1.00 73.38 107 SER A N 1
ATOM 869 C CA . SER A 1 107 ? 6.604 36.694 -29.919 1.00 73.38 107 SER A CA 1
ATOM 870 C C . SER A 1 107 ? 7.939 37.370 -29.591 1.00 73.38 107 SER A C 1
ATOM 872 O O . SER A 1 107 ? 8.762 37.558 -30.481 1.00 73.38 107 SER A O 1
ATOM 874 N N . SER A 1 108 ? 8.173 37.707 -28.318 1.00 73.00 108 SER A N 1
ATOM 875 C CA . SER A 1 108 ? 9.419 38.314 -27.838 1.00 73.00 108 SER A CA 1
ATOM 876 C C . SER A 1 108 ? 10.539 37.309 -27.533 1.00 73.00 108 SER A C 1
ATOM 878 O O . SER A 1 108 ? 11.630 37.733 -27.160 1.00 73.00 108 SER A O 1
ATOM 880 N N . GLY A 1 109 ? 10.301 36.003 -27.719 1.00 59.06 109 GLY A N 1
ATOM 881 C CA . GLY A 1 109 ? 11.355 34.986 -27.787 1.00 59.06 109 GLY A CA 1
ATOM 882 C C . GLY A 1 109 ? 12.261 34.886 -26.554 1.00 59.06 109 GLY A C 1
ATOM 883 O O . GLY A 1 109 ? 13.484 34.909 -26.696 1.00 59.06 109 GLY A O 1
ATOM 884 N N . ARG A 1 110 ? 11.677 34.759 -25.358 1.00 49.66 110 ARG A N 1
ATOM 885 C CA . ARG A 1 110 ? 12.347 34.195 -24.176 1.00 49.66 110 ARG A CA 1
ATOM 886 C C . ARG A 1 110 ? 11.461 33.157 -23.513 1.00 49.66 110 ARG A C 1
ATOM 888 O O . ARG A 1 110 ? 10.254 33.451 -23.360 1.00 49.66 110 ARG A O 1
#

Radius of gyration: 26.6 Å; chains: 1; bounding box: 44×61×50 Å